Protein AF-A0A1V5J1J5-F1 (afdb_monomer_lite)

Radius of gyration: 13.5 Å; chains: 1; bounding box: 33×28×32 Å

Foldseek 3Di:
DDPVVVVVCCCVVEVVDPVHDDQEAEDEDLLQWAWDDPPPLHIYTYQREADDQRPVCRQAHQKGKDWDDDPGIDIFIWHADPVRDIDTCHVPHDD

pLDDT: mean 87.11, std 13.01, range [32.59, 97.69]

Structure (mmCIF, N/CA/C/O backbone):
data_AF-A0A1V5J1J5-F1
#
_entry.id   AF-A0A1V5J1J5-F1
#
loop_
_atom_site.group_PDB
_atom_site.id
_atom_site.type_symbol
_atom_site.label_atom_id
_atom_site.label_alt_id
_atom_site.label_comp_id
_atom_site.label_asym_id
_atom_site.label_entity_id
_atom_site.label_seq_id
_atom_site.pdbx_PDB_ins_code
_atom_site.Cartn_x
_atom_site.Cartn_y
_atom_site.Cartn_z
_atom_site.occupancy
_atom_site.B_iso_or_equiv
_atom_site.auth_seq_id
_atom_site.auth_comp_id
_atom_site.auth_asym_id
_atom_site.auth_atom_id
_atom_site.pdbx_PDB_model_num
ATOM 1 N N . MET A 1 1 ? 11.794 13.020 0.276 1.00 62.06 1 MET A N 1
ATOM 2 C CA . MET A 1 1 ? 11.157 12.819 1.602 1.00 62.06 1 MET A CA 1
ATOM 3 C C . MET A 1 1 ? 11.214 11.332 1.929 1.00 62.06 1 MET A C 1
ATOM 5 O O . MET A 1 1 ? 11.223 10.553 0.989 1.00 62.06 1 MET A O 1
ATOM 9 N N . SER A 1 2 ? 11.321 10.919 3.196 1.00 77.88 2 SER A N 1
ATOM 10 C CA . SER A 1 2 ? 11.468 9.489 3.532 1.00 77.88 2 SER A CA 1
ATOM 11 C C . SER A 1 2 ? 10.141 8.723 3.435 1.00 77.88 2 SER A C 1
ATOM 13 O O . SER A 1 2 ? 9.082 9.308 3.646 1.00 77.88 2 SER A O 1
ATOM 15 N N . SER A 1 3 ? 10.190 7.407 3.192 1.00 79.62 3 SER A N 1
ATOM 16 C CA . SER A 1 3 ? 9.005 6.523 3.232 1.00 79.62 3 SER A CA 1
ATOM 17 C C . SER A 1 3 ? 8.224 6.658 4.554 1.00 79.62 3 SER A C 1
ATOM 19 O O . SER A 1 3 ? 6.998 6.761 4.569 1.00 79.62 3 SER A O 1
ATOM 21 N N . GLU A 1 4 ? 8.938 6.827 5.671 1.00 89.19 4 GLU A N 1
ATOM 22 C CA . GLU A 1 4 ? 8.339 7.009 6.999 1.00 89.19 4 GLU A CA 1
ATOM 23 C C . GLU A 1 4 ? 7.536 8.312 7.152 1.00 89.19 4 GLU A C 1
ATOM 25 O O . GLU A 1 4 ? 6.645 8.419 7.996 1.00 89.19 4 GLU A O 1
ATOM 30 N N . TYR A 1 5 ? 7.829 9.342 6.354 1.00 93.00 5 TYR A N 1
ATOM 31 C CA . TYR A 1 5 ? 6.996 10.541 6.336 1.00 93.00 5 TYR A CA 1
ATOM 32 C C . TYR A 1 5 ? 5.581 10.213 5.851 1.00 93.00 5 TYR A C 1
ATOM 34 O O . TYR A 1 5 ? 4.622 10.575 6.529 1.00 93.00 5 TYR A O 1
ATOM 42 N N . TYR A 1 6 ? 5.452 9.475 4.748 1.00 93.75 6 TYR A N 1
ATOM 43 C CA . TYR A 1 6 ? 4.158 9.125 4.158 1.00 93.75 6 TYR A CA 1
ATOM 44 C C . TYR A 1 6 ? 3.344 8.192 5.050 1.00 93.75 6 TYR A C 1
ATOM 46 O O . TYR A 1 6 ? 2.151 8.419 5.223 1.00 93.75 6 TYR A O 1
ATOM 54 N N . VAL A 1 7 ? 3.998 7.235 5.713 1.00 93.31 7 VAL A N 1
ATOM 55 C CA . VAL A 1 7 ? 3.355 6.381 6.725 1.00 93.31 7 VAL A CA 1
ATOM 56 C C . VAL A 1 7 ? 2.732 7.226 7.839 1.00 93.31 7 VAL A C 1
ATOM 58 O O . VAL A 1 7 ? 1.568 7.045 8.192 1.00 93.31 7 VAL A O 1
ATOM 61 N N . ARG A 1 8 ? 3.482 8.199 8.376 1.00 95.38 8 ARG A N 1
ATOM 62 C CA . ARG A 1 8 ? 2.971 9.092 9.428 1.00 95.38 8 ARG A CA 1
ATOM 63 C C . ARG A 1 8 ? 1.830 9.980 8.938 1.00 95.38 8 ARG A C 1
ATOM 65 O O . ARG A 1 8 ? 0.906 10.223 9.706 1.00 95.38 8 ARG A O 1
ATOM 72 N N . GLN A 1 9 ? 1.879 10.446 7.689 1.00 96.56 9 GLN A N 1
ATOM 73 C CA . GLN A 1 9 ? 0.787 11.227 7.104 1.00 96.56 9 GLN A CA 1
ATOM 74 C C . GLN A 1 9 ? -0.476 10.384 6.904 1.00 96.56 9 GLN A C 1
ATOM 76 O O . GLN A 1 9 ? -1.554 10.840 7.270 1.00 96.56 9 GLN A O 1
ATOM 81 N N . ALA A 1 10 ? -0.349 9.146 6.418 1.00 96.44 10 ALA A N 1
ATOM 82 C CA . ALA A 1 10 ? -1.475 8.223 6.291 1.00 96.44 10 ALA A CA 1
ATOM 83 C C . ALA A 1 10 ? -2.154 7.970 7.644 1.00 96.44 10 ALA A C 1
ATOM 85 O O . ALA A 1 10 ? -3.378 7.998 7.745 1.00 96.44 10 ALA A O 1
ATOM 86 N N . LYS A 1 11 ? -1.358 7.804 8.708 1.00 95.81 11 LYS A N 1
ATOM 87 C CA . LYS A 1 11 ? -1.888 7.682 10.068 1.00 95.81 11 LYS A CA 1
ATOM 88 C C . LYS A 1 11 ? -2.609 8.941 10.531 1.00 95.81 11 LYS A C 1
ATOM 90 O O . LYS A 1 11 ? -3.789 8.881 10.848 1.00 95.81 11 LYS A O 1
ATOM 95 N N . ALA A 1 12 ? -1.912 10.074 10.544 1.00 96.94 12 ALA A N 1
ATOM 96 C CA . ALA A 1 12 ? -2.430 11.304 11.135 1.00 96.94 12 ALA A CA 1
ATOM 97 C C . ALA A 1 12 ? -3.661 11.859 10.404 1.00 96.94 12 ALA A C 1
ATOM 99 O O . ALA A 1 12 ? -4.540 12.421 11.046 1.00 96.94 12 ALA A O 1
ATOM 100 N N . GLN A 1 13 ? -3.711 11.729 9.076 1.00 97.25 13 GLN A N 1
ATOM 101 C CA . GLN A 1 13 ? -4.780 12.325 8.274 1.00 97.25 13 GLN A CA 1
ATOM 102 C C . GLN A 1 13 ? -5.979 11.393 8.091 1.00 97.25 13 GLN A C 1
ATOM 104 O O . GLN A 1 13 ? -7.085 11.896 7.925 1.00 97.25 13 GLN A O 1
ATOM 109 N N . TYR A 1 14 ? -5.772 10.071 8.147 1.00 97.31 14 TYR A N 1
ATOM 110 C CA . TYR A 1 14 ? -6.801 9.091 7.797 1.00 97.31 14 TYR A CA 1
ATOM 111 C C . TYR A 1 14 ? -6.993 8.007 8.861 1.00 97.31 14 TYR A C 1
ATOM 113 O O . TYR A 1 14 ? -8.065 7.918 9.443 1.00 97.31 14 TYR A O 1
ATOM 121 N N . LEU A 1 15 ? -5.978 7.185 9.154 1.00 95.81 15 LEU A N 1
ATOM 122 C CA . LEU A 1 15 ? -6.191 5.984 9.981 1.00 95.81 15 LEU A CA 1
ATOM 123 C C . LEU A 1 15 ? -6.500 6.294 11.454 1.00 95.81 15 LEU A C 1
ATOM 125 O O . LEU A 1 15 ? -7.318 5.602 12.062 1.00 95.81 15 LEU A O 1
ATOM 129 N N . ASP A 1 16 ? -5.849 7.308 12.023 1.00 95.62 16 ASP A N 1
ATOM 130 C CA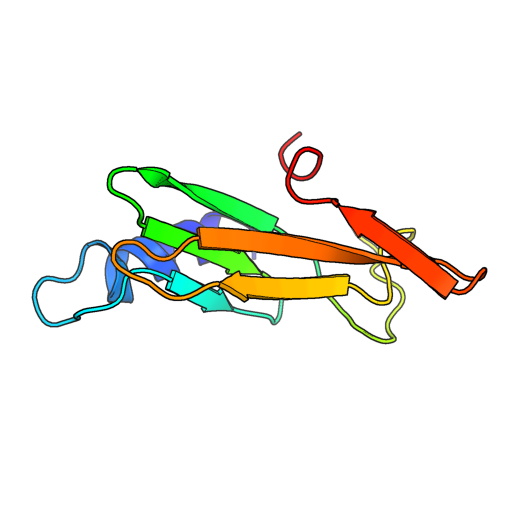 . ASP A 1 16 ? -6.037 7.742 13.415 1.00 95.62 16 ASP A CA 1
ATOM 131 C C . ASP A 1 16 ? -6.959 8.975 13.508 1.00 95.62 16 ASP A C 1
ATOM 133 O O . ASP A 1 16 ? -7.215 9.477 14.604 1.00 95.62 16 ASP A O 1
ATOM 137 N N . ASN A 1 17 ? -7.453 9.479 12.371 1.00 97.12 17 ASN A N 1
ATOM 138 C CA . ASN A 1 17 ? -8.344 10.630 12.328 1.00 97.12 17 ASN A CA 1
ATOM 139 C C . ASN A 1 17 ? -9.785 10.190 12.656 1.00 97.12 17 ASN A C 1
ATOM 141 O O . ASN A 1 17 ? -10.362 9.416 11.892 1.00 97.12 17 ASN A O 1
ATOM 145 N N . PRO A 1 18 ? -10.396 10.674 13.755 1.00 96.00 18 PRO A N 1
ATOM 146 C CA . PRO A 1 18 ? -11.746 10.265 14.151 1.00 96.00 18 PRO A CA 1
ATOM 147 C C . PRO A 1 18 ? -12.849 10.720 13.182 1.00 96.00 18 PRO A C 1
ATOM 149 O O . PRO A 1 18 ? -13.954 10.176 13.236 1.00 96.00 18 PRO A O 1
ATOM 152 N N . ASP A 1 19 ? -12.566 11.698 12.317 1.00 97.69 19 ASP A N 1
ATOM 153 C CA . ASP A 1 19 ? -13.510 12.180 11.305 1.00 97.69 19 ASP A CA 1
ATOM 154 C C . ASP A 1 19 ? -13.496 11.322 10.026 1.00 97.69 19 ASP A C 1
ATOM 156 O O . ASP A 1 19 ? -14.408 11.416 9.204 1.00 97.69 19 ASP A O 1
ATOM 160 N N . GLU A 1 20 ? -12.499 10.447 9.876 1.00 97.19 20 GLU A N 1
ATOM 161 C CA . GLU A 1 20 ? -12.349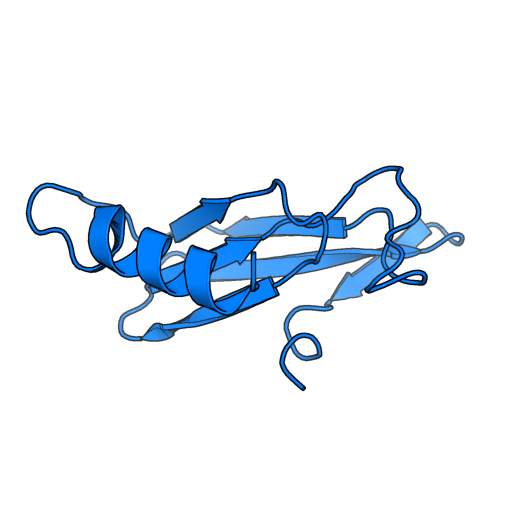 9.540 8.741 1.00 97.19 20 GLU A CA 1
ATOM 162 C C . GLU A 1 20 ? -12.817 8.121 9.094 1.00 97.19 20 GLU A C 1
ATOM 164 O O . GLU A 1 20 ? -12.802 7.682 10.247 1.00 97.19 20 GLU A O 1
ATOM 169 N N . ARG A 1 21 ? -13.269 7.378 8.079 1.00 93.81 21 ARG A N 1
ATOM 170 C CA . ARG A 1 21 ? -13.783 6.004 8.228 1.00 93.81 21 ARG A CA 1
ATOM 171 C C . ARG A 1 21 ? -13.208 5.112 7.141 1.00 93.81 21 ARG A C 1
ATOM 173 O O . ARG A 1 21 ? -13.918 4.701 6.227 1.00 93.81 21 ARG A O 1
ATOM 180 N N . VAL A 1 22 ? -11.905 4.872 7.230 1.00 95.00 22 VAL A N 1
ATOM 181 C CA . VAL A 1 22 ? -11.168 4.050 6.270 1.00 95.00 22 VAL A CA 1
ATOM 182 C C . VAL A 1 22 ? -10.296 3.031 6.989 1.00 95.00 22 VAL A C 1
ATOM 184 O O . VAL A 1 22 ? -9.653 3.345 7.993 1.00 95.00 22 VAL A O 1
ATOM 187 N N . ASP A 1 23 ? -10.246 1.826 6.431 1.00 95.00 23 ASP A N 1
ATOM 188 C CA . ASP A 1 23 ? -9.377 0.753 6.912 1.00 95.00 23 ASP A CA 1
ATOM 189 C C . ASP A 1 23 ? -8.095 0.653 6.078 1.00 95.00 23 ASP A C 1
ATOM 191 O O . ASP A 1 23 ? -7.044 0.276 6.585 1.00 95.00 23 ASP A O 1
ATOM 195 N N . VAL A 1 24 ? -8.125 1.066 4.810 1.00 96.81 24 VAL A N 1
ATOM 196 C CA . VAL A 1 24 ? -6.971 0.986 3.908 1.00 96.81 24 VAL A CA 1
ATOM 197 C C . VAL A 1 24 ? -6.671 2.353 3.302 1.00 96.81 24 VAL A C 1
ATOM 199 O O . VAL A 1 24 ? -7.530 2.969 2.676 1.00 96.81 24 VAL A O 1
ATOM 202 N N . VAL A 1 25 ? -5.428 2.813 3.447 1.00 97.50 25 VAL A N 1
ATOM 203 C CA . VAL A 1 25 ? -4.919 4.028 2.793 1.00 97.50 25 VAL A CA 1
ATOM 204 C C . VAL A 1 25 ? -3.865 3.638 1.769 1.00 97.50 25 VAL A C 1
ATOM 206 O O . VAL A 1 25 ? -2.861 3.017 2.119 1.00 97.50 25 VAL A O 1
ATOM 209 N N . VAL A 1 26 ? -4.067 4.039 0.513 1.00 96.81 26 VAL A N 1
ATOM 210 C CA . VAL A 1 26 ? -3.112 3.809 -0.578 1.00 96.81 26 VAL A CA 1
ATOM 211 C C . VAL A 1 26 ? -2.578 5.141 -1.074 1.00 96.81 26 VAL A C 1
ATOM 213 O O . VAL A 1 26 ? -3.338 5.991 -1.535 1.00 96.81 26 VAL A O 1
ATOM 216 N N . PHE A 1 27 ? -1.264 5.309 -1.001 1.00 94.81 27 PHE A N 1
ATOM 217 C CA . PHE A 1 27 ? -0.546 6.396 -1.656 1.00 94.81 27 PHE A CA 1
ATOM 218 C C . PHE A 1 27 ? 0.286 5.868 -2.826 1.00 94.81 27 PHE A C 1
ATOM 220 O O . PHE A 1 27 ? 0.484 4.669 -2.975 1.00 94.81 27 PHE A O 1
ATOM 227 N N . GLY A 1 28 ? 0.814 6.798 -3.619 1.00 86.06 28 GLY A N 1
ATOM 228 C CA . GLY A 1 28 ? 1.856 6.544 -4.614 1.00 86.06 28 GLY A CA 1
ATOM 229 C C . GLY A 1 28 ? 3.043 7.484 -4.392 1.00 86.06 28 GLY A C 1
ATOM 230 O O . GLY A 1 28 ? 3.505 7.667 -3.263 1.00 86.06 28 GLY A O 1
ATOM 231 N N . HIS A 1 29 ? 3.503 8.148 -5.455 1.00 89.62 29 HIS A N 1
ATOM 232 C CA . HIS A 1 29 ? 4.502 9.232 -5.452 1.00 89.62 29 HIS A CA 1
ATOM 233 C C . HIS A 1 29 ? 5.961 8.838 -5.171 1.00 89.62 29 HIS A C 1
ATOM 235 O O . HIS A 1 29 ? 6.841 9.288 -5.896 1.00 89.62 29 HIS A O 1
ATOM 241 N N . THR A 1 30 ? 6.255 8.010 -4.165 1.00 86.25 30 THR A N 1
ATOM 242 C CA . THR A 1 30 ? 7.644 7.561 -3.923 1.00 86.25 30 THR A CA 1
ATOM 243 C C . THR A 1 30 ? 8.116 6.547 -4.959 1.00 86.25 30 THR A C 1
ATOM 245 O O . THR A 1 30 ? 9.314 6.334 -5.088 1.00 86.25 30 THR A O 1
ATOM 248 N N . HIS A 1 31 ? 7.174 5.892 -5.647 1.00 88.44 31 HIS A N 1
ATOM 249 C CA . HIS A 1 31 ? 7.392 4.764 -6.555 1.00 88.44 31 HIS A CA 1
ATOM 250 C C . HIS A 1 31 ? 7.986 3.523 -5.864 1.00 88.44 31 HIS A C 1
ATOM 252 O O . HIS A 1 31 ? 8.217 2.505 -6.515 1.00 88.44 31 HIS A O 1
ATOM 258 N N . VAL A 1 32 ? 8.218 3.575 -4.546 1.00 87.50 32 VAL A N 1
ATOM 259 C CA . VAL A 1 32 ? 8.752 2.473 -3.744 1.00 87.50 32 VAL A CA 1
ATOM 260 C C . VAL A 1 32 ? 7.569 1.730 -3.120 1.00 87.50 32 VAL A C 1
ATOM 262 O O . VAL A 1 32 ? 6.928 2.299 -2.230 1.00 87.50 32 VAL A O 1
ATOM 265 N N . PRO A 1 33 ? 7.276 0.484 -3.543 1.00 90.31 33 PRO A N 1
ATOM 266 C CA . PRO A 1 33 ? 6.187 -0.297 -2.969 1.00 90.31 33 PRO A CA 1
ATOM 267 C C . PRO A 1 33 ? 6.386 -0.440 -1.459 1.00 90.31 33 PRO A C 1
ATOM 269 O O . PRO A 1 33 ? 7.508 -0.581 -0.988 1.00 90.31 33 PRO A O 1
ATOM 272 N N . THR A 1 34 ? 5.324 -0.372 -0.666 1.00 90.94 34 THR A N 1
ATOM 273 C CA . THR A 1 34 ? 5.380 -0.578 0.793 1.00 90.94 34 THR A CA 1
ATOM 274 C C . THR A 1 34 ? 4.029 -1.064 1.272 1.00 90.94 34 THR A C 1
ATOM 276 O O . THR A 1 34 ? 3.035 -0.430 0.960 1.00 90.94 34 THR A O 1
ATOM 279 N N . CYS A 1 35 ? 3.968 -2.147 2.043 1.00 92.25 35 CYS A N 1
ATOM 280 C CA . CYS A 1 35 ? 2.727 -2.614 2.660 1.00 92.25 35 CYS A CA 1
ATOM 281 C C . CYS A 1 35 ? 2.961 -2.765 4.155 1.00 92.25 35 CYS A C 1
ATOM 283 O O . CYS A 1 35 ? 3.884 -3.462 4.570 1.00 92.25 35 CYS A O 1
ATOM 285 N N . ARG A 1 36 ? 2.148 -2.095 4.970 1.00 92.06 36 ARG A N 1
ATOM 286 C CA . ARG A 1 36 ? 2.242 -2.169 6.428 1.00 92.06 36 ARG A CA 1
ATOM 287 C C . ARG A 1 36 ? 0.861 -2.404 7.019 1.00 92.06 36 ARG A C 1
ATOM 289 O O . ARG A 1 36 ? -0.031 -1.574 6.844 1.00 92.06 36 ARG A O 1
ATOM 296 N N . GLU A 1 37 ? 0.718 -3.512 7.742 1.00 91.56 37 GLU A N 1
ATOM 297 C CA . GLU A 1 37 ? -0.394 -3.685 8.675 1.00 91.56 37 GLU A CA 1
ATOM 298 C C . GLU A 1 37 ? -0.160 -2.762 9.876 1.00 91.56 37 GLU A C 1
ATOM 300 O O . GLU A 1 37 ? 0.931 -2.729 10.450 1.00 91.56 37 GLU A O 1
ATOM 305 N N . MET A 1 38 ? -1.174 -1.982 10.232 1.00 90.06 38 MET A N 1
ATOM 306 C CA . MET A 1 38 ? -1.117 -0.976 11.294 1.00 90.06 38 MET A CA 1
ATOM 307 C C . MET A 1 38 ? -1.816 -1.432 12.581 1.00 90.06 38 MET A C 1
ATOM 309 O O . MET A 1 38 ? -1.895 -0.652 13.529 1.00 90.06 38 MET A O 1
ATOM 313 N N . GLY A 1 39 ? -2.285 -2.682 12.624 1.00 88.31 39 GLY A N 1
ATOM 314 C CA . GLY A 1 39 ? -3.146 -3.212 13.678 1.00 88.31 39 GLY A CA 1
ATOM 315 C C . GLY A 1 39 ? -4.627 -2.961 13.395 1.00 88.31 39 GLY A C 1
ATOM 316 O O . GLY A 1 39 ? -4.988 -2.159 12.535 1.00 88.31 39 GLY A O 1
ATOM 317 N N . ASP A 1 40 ? -5.495 -3.696 14.092 1.00 88.62 40 ASP A N 1
ATOM 318 C CA . ASP A 1 40 ? -6.961 -3.593 14.006 1.00 88.62 40 ASP A CA 1
ATOM 319 C C . ASP A 1 40 ? -7.549 -3.731 12.588 1.00 88.62 40 ASP A C 1
ATOM 321 O O . ASP A 1 40 ? -8.679 -3.335 12.334 1.00 88.62 40 ASP A O 1
ATOM 325 N N . GLY A 1 41 ? -6.811 -4.349 11.657 1.00 89.56 41 GLY A N 1
ATOM 326 C CA . GLY A 1 41 ? -7.235 -4.454 10.255 1.00 89.56 41 GLY A CA 1
ATOM 327 C C . GLY A 1 41 ? -6.984 -3.226 9.406 1.00 89.56 41 GLY A C 1
ATOM 328 O O . GLY A 1 41 ? -7.445 -3.190 8.271 1.00 89.56 41 GLY A O 1
ATOM 329 N N . LYS A 1 42 ? -6.246 -2.250 9.931 1.00 94.50 42 LYS A N 1
ATOM 330 C CA . LYS A 1 42 ? -5.867 -1.066 9.181 1.00 94.50 42 LYS A CA 1
ATOM 331 C C . LYS A 1 42 ? -4.585 -1.303 8.399 1.00 94.50 42 LYS A C 1
ATOM 333 O O . LYS A 1 42 ? -3.639 -1.912 8.903 1.00 94.50 42 LYS A O 1
ATOM 338 N N . TYR A 1 43 ? -4.523 -0.765 7.190 1.00 95.88 43 TYR A N 1
ATOM 339 C CA 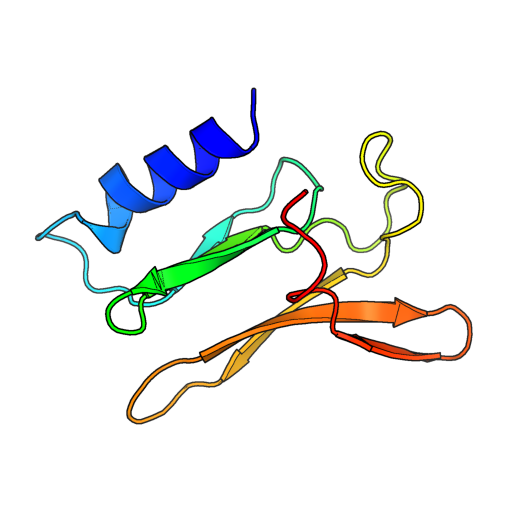. TYR A 1 43 ? -3.383 -0.903 6.296 1.00 95.88 43 TYR A CA 1
ATOM 340 C C . TYR A 1 43 ? -2.964 0.439 5.709 1.00 95.88 43 TYR A C 1
ATOM 342 O O . TYR A 1 43 ? -3.784 1.285 5.350 1.00 95.88 43 TYR A O 1
ATOM 350 N N . TYR A 1 44 ? -1.656 0.595 5.543 1.00 95.69 44 TYR A N 1
ATOM 351 C CA . TYR A 1 44 ? -1.077 1.592 4.653 1.00 95.69 44 TYR A CA 1
ATOM 352 C C . TYR A 1 44 ? -0.329 0.890 3.527 1.00 95.69 44 TYR A C 1
ATOM 354 O O . TYR A 1 44 ? 0.472 -0.019 3.782 1.00 95.69 4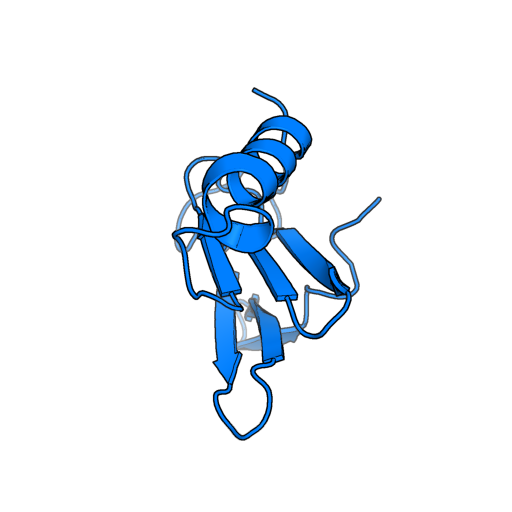4 TYR A O 1
ATOM 362 N N . LEU A 1 45 ? -0.550 1.362 2.301 1.00 95.19 45 LEU A N 1
ATOM 363 C CA . LEU A 1 45 ? 0.157 0.905 1.120 1.00 95.19 45 LEU A CA 1
ATOM 364 C C . LEU A 1 45 ? 0.760 2.065 0.328 1.00 95.19 45 LEU A C 1
ATOM 366 O O . LEU A 1 45 ? 0.179 3.143 0.213 1.00 95.19 45 LEU A O 1
ATOM 370 N N . ASN A 1 46 ? 1.909 1.788 -0.277 1.00 93.62 46 ASN A N 1
ATOM 371 C CA . ASN A 1 46 ? 2.379 2.444 -1.483 1.00 93.62 46 ASN A CA 1
ATOM 372 C C . ASN A 1 46 ? 2.399 1.400 -2.600 1.00 93.62 46 ASN A C 1
ATOM 374 O O . ASN A 1 46 ? 3.025 0.353 -2.422 1.00 93.62 46 ASN A O 1
ATOM 378 N N . ASP A 1 47 ? 1.703 1.645 -3.706 1.00 93.31 47 ASP A N 1
ATOM 379 C CA . ASP A 1 47 ? 1.584 0.682 -4.809 1.00 93.31 47 ASP A CA 1
ATOM 380 C C . ASP A 1 47 ? 2.838 0.604 -5.692 1.00 93.31 47 ASP A C 1
ATOM 382 O O . ASP A 1 47 ? 2.998 -0.351 -6.456 1.00 93.31 47 ASP A O 1
ATOM 386 N N . GLY A 1 48 ? 3.775 1.537 -5.521 1.00 91.12 48 GLY A N 1
ATOM 387 C CA . GLY A 1 48 ? 5.052 1.551 -6.215 1.00 91.12 48 GLY A CA 1
ATOM 388 C C . GLY A 1 48 ? 4.935 2.134 -7.621 1.00 91.12 48 GLY A C 1
ATOM 389 O O . GLY A 1 48 ? 4.467 3.258 -7.793 1.00 91.12 48 GLY A O 1
ATOM 390 N N . THR A 1 49 ? 5.422 1.413 -8.632 1.00 90.19 49 THR A N 1
ATOM 391 C CA . THR A 1 49 ? 5.367 1.860 -10.029 1.00 90.19 49 THR A CA 1
ATOM 392 C C . THR A 1 49 ? 5.046 0.722 -10.992 1.00 90.19 49 THR A C 1
ATOM 394 O O . THR A 1 49 ? 5.517 -0.412 -10.855 1.00 90.19 49 THR A O 1
ATOM 397 N N . TRP A 1 50 ? 4.252 1.046 -12.014 1.00 89.06 50 TRP A N 1
ATOM 398 C CA . TRP A 1 50 ? 3.897 0.106 -13.070 1.00 89.06 50 TRP A CA 1
ATOM 399 C C . TRP A 1 50 ? 5.006 -0.033 -14.126 1.00 89.06 50 TRP A C 1
ATOM 401 O O . TRP A 1 50 ? 5.390 -1.152 -14.452 1.00 89.06 50 TRP A O 1
ATOM 411 N N . ILE A 1 51 ? 5.544 1.078 -14.648 1.00 80.56 51 ILE A N 1
ATOM 412 C CA . ILE A 1 51 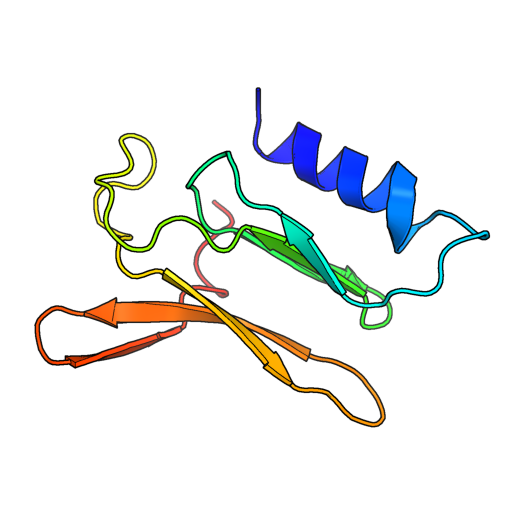? 6.449 1.083 -15.823 1.00 80.56 51 ILE A CA 1
ATOM 413 C C . ILE A 1 51 ? 7.869 1.550 -15.475 1.00 80.56 51 ILE A C 1
ATOM 415 O O . ILE A 1 51 ? 8.819 1.168 -16.160 1.00 80.56 51 ILE A O 1
ATOM 419 N N . ASP A 1 52 ? 8.038 2.367 -14.434 1.00 66.25 52 ASP A N 1
ATOM 420 C CA . ASP A 1 52 ? 9.300 3.078 -14.232 1.00 66.25 52 ASP A CA 1
ATOM 421 C C . ASP A 1 52 ? 10.377 2.199 -13.605 1.00 66.25 52 ASP A C 1
ATOM 423 O O . ASP A 1 52 ? 10.116 1.366 -12.740 1.00 66.25 52 ASP A O 1
ATOM 427 N N . HIS A 1 53 ? 11.627 2.454 -13.990 1.00 65.62 53 HIS A N 1
ATOM 428 C CA . HIS A 1 53 ? 12.773 1.985 -13.228 1.00 65.62 53 HIS A CA 1
ATOM 429 C C . HIS A 1 53 ? 12.886 2.832 -11.959 1.00 65.62 53 HIS A C 1
ATOM 431 O O . HIS A 1 53 ? 13.168 4.029 -12.027 1.00 65.62 53 HIS A O 1
ATOM 437 N N . ASN A 1 54 ? 12.638 2.229 -10.801 1.00 65.75 54 ASN A N 1
ATOM 438 C CA . ASN A 1 54 ? 12.803 2.913 -9.529 1.00 65.75 54 ASN A CA 1
ATOM 439 C C . ASN A 1 54 ? 14.270 2.832 -9.087 1.00 65.75 54 ASN A C 1
ATOM 441 O O . ASN A 1 54 ? 14.747 1.751 -8.774 1.00 65.75 54 ASN A O 1
ATOM 445 N N . THR A 1 55 ? 14.980 3.957 -9.008 1.00 64.62 55 THR A N 1
ATOM 446 C CA . THR A 1 55 ? 16.381 3.991 -8.549 1.00 64.62 55 THR A CA 1
ATOM 447 C C . THR A 1 55 ? 16.578 3.345 -7.172 1.00 64.62 55 THR A C 1
ATOM 449 O O . THR A 1 55 ? 17.598 2.699 -6.943 1.00 64.62 55 THR A O 1
ATOM 452 N N . ASP A 1 56 ? 15.596 3.485 -6.277 1.00 69.44 56 ASP A N 1
ATOM 453 C CA . ASP A 1 56 ? 15.646 2.958 -4.911 1.00 69.44 56 ASP A CA 1
ATOM 454 C C . ASP A 1 56 ? 15.205 1.487 -4.835 1.00 69.44 56 ASP A C 1
ATOM 456 O O . ASP A 1 56 ? 15.566 0.783 -3.891 1.00 69.44 56 ASP A O 1
ATOM 460 N N . TYR A 1 57 ? 14.450 0.998 -5.828 1.00 69.06 57 TYR A N 1
ATOM 461 C CA . TYR A 1 57 ? 14.083 -0.414 -5.928 1.00 69.06 57 TYR A CA 1
ATOM 462 C C . TYR A 1 57 ? 14.046 -0.902 -7.391 1.00 69.06 57 TYR A C 1
ATOM 464 O O . TYR A 1 57 ? 12.976 -1.179 -7.939 1.00 69.06 57 TYR A O 1
ATOM 472 N N . PRO A 1 58 ? 15.221 -1.008 -8.042 1.00 69.94 58 PRO A N 1
ATOM 473 C CA . PRO A 1 58 ? 15.345 -1.114 -9.503 1.00 69.94 58 PRO A CA 1
ATOM 474 C C . PRO A 1 58 ? 14.733 -2.381 -10.088 1.00 69.94 58 PRO A C 1
ATOM 476 O O . PRO A 1 58 ? 14.320 -2.401 -11.249 1.00 69.94 58 PRO A O 1
ATOM 479 N N . ASP A 1 59 ? 14.644 -3.425 -9.268 1.00 70.06 59 ASP A N 1
ATOM 480 C CA . ASP A 1 59 ? 14.113 -4.714 -9.675 1.00 70.06 59 ASP A CA 1
ATOM 481 C C . ASP A 1 59 ? 12.595 -4.809 -9.526 1.00 70.06 59 ASP A C 1
ATOM 483 O O . ASP A 1 59 ? 12.018 -5.753 -10.064 1.00 70.06 59 ASP A O 1
ATOM 487 N N . ALA A 1 60 ? 11.934 -3.886 -8.819 1.00 69.44 60 ALA A N 1
ATOM 488 C CA . ALA A 1 60 ? 10.499 -3.926 -8.545 1.00 69.44 60 ALA A CA 1
ATOM 489 C C . ALA A 1 60 ? 9.729 -2.954 -9.446 1.00 69.44 60 ALA A C 1
ATOM 491 O O . ALA A 1 60 ? 9.336 -1.866 -9.037 1.00 69.44 60 ALA A O 1
ATOM 492 N N . THR A 1 61 ? 9.503 -3.383 -10.683 1.00 83.75 61 THR A N 1
ATOM 493 C CA . THR A 1 61 ? 8.548 -2.758 -11.607 1.00 83.75 61 THR A CA 1
ATOM 494 C C . THR A 1 61 ? 7.295 -3.625 -11.728 1.00 83.75 61 THR A C 1
ATOM 496 O O . THR A 1 61 ? 7.271 -4.763 -11.241 1.00 83.75 61 THR A O 1
ATOM 499 N N . CYS A 1 62 ? 6.255 -3.104 -12.383 1.00 91.56 62 CYS A N 1
ATOM 500 C CA . CYS A 1 62 ? 4.958 -3.768 -12.520 1.00 91.56 62 CYS A CA 1
ATOM 501 C C . CYS A 1 62 ? 4.337 -4.131 -11.163 1.00 91.56 62 CYS A C 1
ATOM 503 O O . CYS A 1 62 ? 3.745 -5.207 -11.024 1.00 91.56 62 CYS A O 1
ATOM 505 N N . THR A 1 63 ? 4.531 -3.277 -10.155 1.00 92.62 63 THR A N 1
ATOM 506 C CA . THR A 1 63 ? 3.979 -3.481 -8.815 1.00 92.62 63 THR A CA 1
ATOM 507 C C . THR A 1 63 ? 2.542 -2.983 -8.752 1.00 92.62 63 THR A C 1
ATOM 509 O O . THR A 1 63 ? 2.166 -2.046 -9.455 1.00 92.62 63 THR A O 1
ATOM 512 N N . PHE A 1 64 ? 1.720 -3.636 -7.937 1.00 94.06 64 PHE A N 1
ATOM 513 C CA . PHE A 1 64 ? 0.324 -3.266 -7.744 1.00 94.06 64 PHE A CA 1
ATOM 514 C C . PHE A 1 64 ? -0.181 -3.715 -6.374 1.00 94.06 64 PHE A C 1
ATOM 516 O O . PHE A 1 64 ? 0.279 -4.713 -5.811 1.00 94.06 64 PHE A O 1
ATOM 523 N N . ALA A 1 65 ? -1.153 -2.975 -5.847 1.00 95.50 65 ALA A N 1
ATOM 524 C CA . ALA A 1 65 ? -1.885 -3.353 -4.650 1.00 95.50 65 ALA A CA 1
ATOM 525 C C . ALA A 1 65 ? -3.074 -4.253 -4.997 1.00 95.50 65 ALA A C 1
ATOM 527 O O . ALA A 1 65 ? -3.773 -4.036 -5.987 1.00 95.50 65 ALA A O 1
ATOM 528 N N . VAL A 1 66 ? -3.327 -5.239 -4.142 1.00 96.12 66 VAL A N 1
ATOM 529 C CA . VAL A 1 66 ? -4.568 -6.013 -4.131 1.00 96.12 66 VAL A CA 1
ATOM 530 C C . VAL A 1 66 ? -5.240 -5.762 -2.794 1.00 96.12 66 VAL A C 1
ATOM 532 O O . VAL A 1 66 ? -4.661 -6.035 -1.745 1.00 96.12 66 VAL A O 1
ATOM 535 N N . ILE A 1 67 ? -6.459 -5.235 -2.851 1.00 96.12 67 ILE A N 1
ATOM 536 C CA . ILE A 1 67 ? -7.313 -5.004 -1.688 1.00 96.12 67 ILE A CA 1
ATOM 537 C C . ILE A 1 67 ? -8.499 -5.948 -1.822 1.00 96.12 67 ILE A C 1
ATOM 539 O O . ILE A 1 67 ? -9.228 -5.897 -2.813 1.00 96.12 67 ILE A O 1
ATOM 543 N N . THR A 1 68 ? -8.664 -6.824 -0.838 1.00 95.38 68 THR A N 1
ATOM 544 C CA . THR A 1 68 ? -9.797 -7.747 -0.765 1.00 95.38 68 THR A CA 1
ATOM 545 C C . THR A 1 68 ? -10.737 -7.255 0.318 1.00 95.38 68 THR A C 1
ATOM 547 O O . THR A 1 68 ? -10.336 -7.180 1.480 1.00 95.38 68 THR A O 1
ATOM 550 N N . THR A 1 69 ? -11.968 -6.923 -0.067 1.00 92.75 69 THR A N 1
ATOM 551 C CA . THR A 1 69 ? -12.985 -6.397 0.845 1.00 92.75 69 THR A CA 1
ATOM 552 C C . THR A 1 69 ? -13.879 -7.500 1.405 1.00 92.75 69 THR A C 1
ATOM 554 O O . THR A 1 69 ? -14.116 -8.523 0.754 1.00 92.75 69 THR A O 1
ATOM 557 N N . GLY A 1 70 ? -14.383 -7.303 2.622 1.00 90.62 70 GLY A N 1
ATOM 558 C CA . GLY A 1 70 ? -15.258 -8.259 3.307 1.00 90.62 70 GLY A CA 1
ATOM 559 C C . GLY A 1 70 ? -15.674 -7.762 4.689 1.00 90.62 70 GLY A C 1
ATOM 560 O O . GLY A 1 70 ? -15.708 -6.561 4.926 1.00 90.62 70 GLY A O 1
ATOM 561 N N . ASP A 1 71 ? -15.949 -8.683 5.619 1.00 90.50 71 ASP A N 1
ATOM 562 C CA . ASP A 1 71 ? -16.181 -8.328 7.034 1.00 90.50 71 ASP A CA 1
ATOM 563 C C . ASP A 1 71 ? -14.970 -7.608 7.653 1.00 90.50 71 ASP A C 1
ATOM 565 O O . ASP A 1 71 ? -15.104 -6.818 8.586 1.00 90.50 71 ASP A O 1
ATOM 569 N N . LYS A 1 72 ? -13.778 -7.904 7.126 1.00 88.75 72 LYS A N 1
ATOM 570 C CA . LYS A 1 72 ? -12.526 -7.215 7.409 1.00 88.75 72 LYS A CA 1
ATOM 571 C C . LYS A 1 72 ? -11.728 -7.118 6.117 1.00 88.75 72 LYS A C 1
ATOM 573 O O . LYS A 1 72 ? -11.493 -8.139 5.466 1.00 88.75 72 LYS A O 1
ATOM 578 N N . ASP A 1 73 ? -11.296 -5.913 5.780 1.00 92.38 73 ASP A N 1
ATOM 579 C CA . ASP A 1 73 ? -10.454 -5.693 4.612 1.00 92.38 73 ASP A CA 1
ATOM 580 C C . ASP A 1 73 ? -9.058 -6.289 4.831 1.00 92.38 73 ASP A C 1
ATOM 582 O O . ASP A 1 73 ? -8.508 -6.294 5.937 1.00 92.38 73 ASP A O 1
ATOM 586 N N . THR A 1 74 ? -8.471 -6.802 3.753 1.00 92.69 74 THR A N 1
ATOM 587 C CA . THR A 1 74 ? -7.069 -7.226 3.719 1.00 92.69 74 THR A CA 1
ATOM 588 C C . THR A 1 74 ? -6.381 -6.620 2.510 1.00 92.69 74 THR A C 1
ATOM 590 O O . THR A 1 74 ? -7.003 -6.394 1.468 1.00 92.69 74 THR A O 1
ATOM 593 N N . ALA A 1 75 ? -5.087 -6.350 2.642 1.00 94.44 75 ALA A N 1
ATOM 594 C CA . ALA A 1 75 ? -4.310 -5.736 1.583 1.00 94.44 75 ALA A CA 1
ATOM 595 C C . ALA A 1 75 ? -2.933 -6.389 1.457 1.00 94.44 75 ALA A C 1
ATOM 597 O O . ALA A 1 75 ? -2.311 -6.763 2.453 1.00 94.44 75 ALA A O 1
ATOM 598 N N . ALA A 1 76 ? -2.465 -6.508 0.220 1.00 93.81 76 ALA A N 1
ATOM 599 C CA . ALA A 1 76 ? -1.158 -7.050 -0.117 1.00 93.81 76 ALA A CA 1
ATOM 600 C C . ALA A 1 76 ? -0.578 -6.341 -1.347 1.00 93.81 76 ALA A C 1
ATOM 602 O O . ALA A 1 76 ? -1.296 -5.691 -2.113 1.00 93.81 76 ALA A O 1
ATOM 603 N N . LEU A 1 77 ? 0.737 -6.474 -1.530 1.00 94.19 77 LEU A N 1
ATOM 604 C CA . LEU A 1 77 ? 1.443 -5.965 -2.700 1.00 94.19 77 LEU A CA 1
ATOM 605 C C . LEU A 1 77 ? 1.982 -7.112 -3.529 1.00 94.19 77 LEU A C 1
ATOM 607 O O . LEU A 1 77 ? 2.601 -8.039 -3.009 1.00 94.19 77 LEU A O 1
ATOM 611 N N . TYR A 1 78 ? 1.818 -6.977 -4.833 1.00 93.50 78 TYR A N 1
ATOM 612 C CA . TYR A 1 78 ? 2.277 -7.944 -5.806 1.00 93.50 78 TYR A CA 1
ATOM 613 C C . TYR A 1 78 ? 3.087 -7.263 -6.896 1.00 93.50 78 TYR A C 1
ATOM 615 O O . TYR A 1 78 ? 3.068 -6.041 -7.053 1.00 93.50 78 TYR A O 1
ATOM 623 N N . ARG A 1 79 ? 3.788 -8.081 -7.675 1.00 92.62 79 ARG A N 1
ATOM 624 C CA . ARG A 1 79 ? 4.389 -7.676 -8.943 1.00 92.62 79 ARG A CA 1
ATOM 625 C C . ARG A 1 79 ? 4.143 -8.714 -10.019 1.00 92.62 79 ARG A C 1
ATOM 627 O O . ARG A 1 79 ? 4.136 -9.911 -9.728 1.00 92.62 79 ARG A O 1
ATOM 634 N N . PHE A 1 80 ? 4.052 -8.259 -11.262 1.00 92.00 80 PHE A N 1
ATOM 635 C CA . PHE A 1 80 ? 4.278 -9.139 -12.404 1.00 92.00 80 PHE A CA 1
ATOM 636 C C . PHE A 1 80 ? 5.777 -9.320 -12.648 1.00 92.00 80 PHE A C 1
ATOM 638 O O . PHE A 1 80 ? 6.579 -8.393 -12.489 1.00 92.00 80 PHE A O 1
ATOM 645 N N . THR A 1 81 ? 6.172 -10.520 -13.056 1.00 89.19 81 THR A N 1
ATOM 646 C CA . THR A 1 81 ? 7.504 -10.766 -13.611 1.00 89.19 81 THR A CA 1
ATOM 647 C C . THR A 1 81 ? 7.446 -10.817 -15.139 1.00 89.19 81 THR A C 1
ATOM 649 O O . THR A 1 81 ? 6.375 -10.821 -15.750 1.00 89.19 81 THR A O 1
ATOM 652 N N . ARG A 1 82 ? 8.617 -10.862 -15.785 1.00 85.94 82 ARG A N 1
ATOM 653 C CA . ARG A 1 82 ? 8.716 -10.907 -17.252 1.00 85.94 82 ARG A CA 1
ATOM 654 C C . ARG A 1 82 ? 8.122 -12.170 -17.874 1.00 85.94 82 ARG A C 1
ATOM 656 O O . ARG A 1 82 ? 7.774 -12.129 -19.048 1.00 85.94 82 ARG A O 1
ATOM 663 N N . ASP A 1 83 ? 8.029 -13.266 -17.125 1.00 91.19 83 ASP A N 1
ATOM 664 C CA . ASP A 1 83 ? 7.426 -14.510 -17.617 1.00 91.19 83 ASP A CA 1
ATOM 665 C C . ASP A 1 83 ? 5.893 -14.538 -17.461 1.00 91.19 83 ASP A C 1
ATOM 667 O O . ASP A 1 83 ? 5.249 -15.511 -17.848 1.00 91.19 83 ASP A O 1
ATOM 671 N N . GLY A 1 84 ? 5.304 -13.456 -16.935 1.00 89.44 84 GLY A N 1
ATOM 672 C CA . GLY A 1 84 ? 3.867 -13.321 -16.706 1.00 89.44 84 GLY A CA 1
ATOM 673 C C . GLY A 1 84 ? 3.389 -13.849 -15.351 1.00 89.44 84 GLY A C 1
ATOM 674 O O . GLY A 1 84 ? 2.206 -13.715 -15.044 1.00 89.44 84 GLY A O 1
ATOM 675 N N . SER A 1 85 ? 4.270 -14.416 -14.522 1.00 93.38 85 SER A N 1
ATOM 676 C CA . SER A 1 85 ? 3.928 -14.816 -13.153 1.00 93.38 85 SER A CA 1
ATOM 677 C C . SER A 1 85 ? 3.686 -13.619 -12.231 1.00 93.38 85 SER A C 1
ATOM 679 O O . SER A 1 85 ? 4.187 -12.514 -12.459 1.00 93.38 85 SER A O 1
ATOM 681 N N . VAL A 1 86 ? 2.922 -13.863 -11.163 1.00 93.75 86 VAL A N 1
ATOM 682 C CA . VAL A 1 86 ? 2.640 -12.904 -10.088 1.00 93.75 86 VAL A CA 1
ATOM 683 C C . VAL A 1 86 ? 3.376 -13.340 -8.825 1.00 93.75 86 VAL A C 1
ATOM 685 O O . VAL A 1 86 ? 3.277 -14.498 -8.422 1.00 93.75 86 VAL A O 1
ATOM 688 N N . ILE A 1 87 ? 4.098 -12.415 -8.192 1.00 92.12 87 ILE A N 1
ATOM 689 C CA . ILE A 1 87 ? 4.834 -12.651 -6.941 1.00 92.12 87 ILE A CA 1
ATOM 690 C C . ILE A 1 87 ? 4.312 -11.707 -5.858 1.00 92.12 87 ILE A C 1
ATOM 692 O O . ILE A 1 87 ? 4.182 -10.511 -6.110 1.00 92.12 87 ILE A O 1
ATOM 696 N N . ASP A 1 88 ? 4.052 -12.241 -4.661 1.00 92.44 88 ASP A N 1
ATOM 697 C CA . ASP A 1 88 ? 3.784 -11.458 -3.448 1.00 92.44 88 ASP A CA 1
ATOM 698 C C . ASP A 1 88 ? 5.079 -10.805 -2.954 1.00 92.44 88 ASP A C 1
ATOM 700 O O . ASP A 1 88 ? 6.076 -11.484 -2.692 1.00 92.44 88 ASP A O 1
ATOM 704 N N . ILE A 1 89 ? 5.071 -9.480 -2.847 1.00 89.00 89 ILE A N 1
ATOM 705 C CA . ILE A 1 89 ? 6.207 -8.688 -2.369 1.00 89.00 89 ILE A CA 1
ATOM 706 C C . ILE A 1 89 ? 5.934 -8.049 -1.003 1.00 89.00 89 ILE A C 1
ATOM 708 O O . ILE A 1 89 ? 6.842 -7.466 -0.418 1.00 89.00 89 ILE A O 1
ATOM 712 N N . GLY A 1 90 ? 4.730 -8.195 -0.441 1.00 77.31 90 GLY A N 1
ATOM 713 C CA . GLY A 1 90 ? 4.339 -7.589 0.834 1.00 77.31 90 GLY A CA 1
ATOM 714 C C . GLY A 1 90 ? 5.164 -8.076 2.029 1.00 77.31 90 GLY A C 1
ATOM 715 O O . GLY A 1 90 ? 5.448 -7.295 2.931 1.00 77.31 90 GLY A O 1
ATOM 716 N N . ALA A 1 91 ? 5.633 -9.328 2.008 1.00 58.56 91 ALA A N 1
ATOM 717 C CA . ALA A 1 91 ? 6.464 -9.902 3.074 1.00 58.56 91 ALA A CA 1
ATOM 718 C C . ALA A 1 91 ? 7.942 -9.447 3.047 1.00 58.56 91 ALA A C 1
ATOM 720 O O . ALA A 1 91 ? 8.685 -9.712 3.993 1.00 58.56 91 ALA A O 1
ATOM 721 N N . GLY A 1 92 ? 8.388 -8.792 1.968 1.00 48.28 92 GLY A N 1
ATOM 722 C CA . GLY A 1 92 ? 9.789 -8.415 1.748 1.00 48.28 92 GLY A CA 1
ATOM 723 C C . GLY A 1 92 ? 10.089 -6.921 1.866 1.00 48.28 92 GLY A C 1
ATOM 724 O O .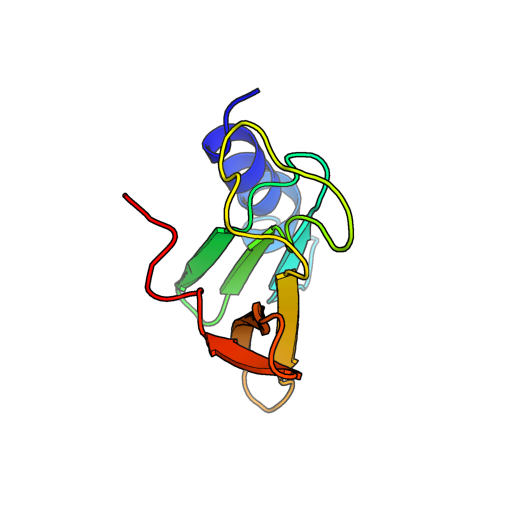 GLY A 1 92 ? 11.259 -6.554 1.985 1.00 48.28 92 GLY A O 1
ATOM 725 N N . VAL A 1 93 ? 9.073 -6.051 1.853 1.00 46.56 93 VAL A N 1
ATOM 726 C CA . VAL A 1 93 ? 9.291 -4.598 1.883 1.00 46.56 93 VAL A CA 1
ATOM 727 C C . VAL A 1 93 ? 9.239 -4.068 3.315 1.00 46.56 93 VAL A C 1
ATOM 729 O O . VAL A 1 93 ? 8.220 -3.578 3.798 1.00 46.56 93 VAL A O 1
ATOM 732 N N . GLY A 1 94 ? 10.368 -4.190 4.008 1.00 47.44 94 GLY A N 1
ATOM 733 C CA . GLY A 1 94 ? 10.508 -3.759 5.399 1.00 47.44 94 GLY A CA 1
ATOM 734 C C . GLY A 1 94 ? 11.884 -4.029 6.006 1.00 47.44 94 GLY A C 1
ATOM 735 O O . GLY A 1 94 ? 11.963 -4.343 7.192 1.00 47.44 94 GLY A O 1
ATOM 736 N N . LYS A 1 95 ? 12.955 -3.943 5.211 1.00 32.59 95 LYS A N 1
ATOM 737 C CA . LYS A 1 95 ? 14.335 -3.887 5.709 1.00 32.59 95 LYS A CA 1
ATOM 738 C C . LYS A 1 95 ? 15.029 -2.642 5.191 1.00 32.59 95 LYS A C 1
ATOM 740 O O . LYS A 1 95 ? 14.817 -2.329 4.001 1.00 32.59 95 LYS A O 1
#

Sequence (95 aa):
MSSEYYVRQAKAQYLDNPDERVDVVVFGHTHVPTCREMGDGKYYLNDGTWIDHNTDYPDATCTFAVITTGDKDTAALYRFTRDGSVIDIGAGVGK

Secondary structure (DSSP, 8-state):
--HHHHHHHHIIIIIS-TT---SEEEE-SS---EEEE-STT-EEEE---SS---TTSTT--SEEEEEE-SSS-EEEEEEE-TTS-EEE-TTT---